Protein AF-A0A2G9XGT8-F1 (afdb_monomer)

Foldseek 3Di:
DDQDQDPADPDDAAEAEDPQAVVQCVVLVPDVVNVVCQVVPFDWDDPDVQKIKGWDDDPPDPAIKIWIWGDHHRYTYTPHIHGDDPVNVPDDDDD

Radius of gyration: 13.77 Å; Cα contacts (8 Å, |Δi|>4): 160; chains: 1; bounding box: 39×30×32 Å

Structure (mmCIF, N/CA/C/O backbone):
data_AF-A0A2G9XGT8-F1
#
_entry.id   AF-A0A2G9XGT8-F1
#
loop_
_atom_site.group_PDB
_atom_site.id
_atom_site.type_symbol
_atom_site.label_atom_id
_atom_site.label_alt_id
_atom_site.label_comp_id
_atom_site.label_asym_id
_atom_site.label_entity_id
_atom_site.label_seq_id
_atom_site.pdbx_PDB_ins_code
_atom_site.Cartn_x
_atom_site.Cartn_y
_atom_site.Cartn_z
_atom_site.occupancy
_atom_site.B_iso_or_equiv
_atom_site.auth_seq_id
_atom_site.auth_comp_id
_atom_site.auth_asym_id
_atom_site.auth_atom_id
_atom_site.pdbx_PDB_model_num
ATOM 1 N N . MET A 1 1 ? -8.704 19.164 17.911 1.00 39.75 1 MET A N 1
ATOM 2 C CA . MET A 1 1 ? -8.906 17.725 18.211 1.00 39.75 1 MET A CA 1
ATOM 3 C C . MET A 1 1 ? -7.603 16.968 17.993 1.00 39.75 1 MET A C 1
ATOM 5 O O . MET A 1 1 ? -7.138 16.903 16.863 1.00 39.75 1 MET A O 1
ATOM 9 N N . LYS A 1 2 ? -6.978 16.441 19.055 1.00 41.75 2 LYS A N 1
ATOM 10 C CA . LYS A 1 2 ? -5.795 15.571 18.938 1.00 41.75 2 LYS A CA 1
ATOM 11 C C . LYS A 1 2 ? -6.277 14.162 18.572 1.00 41.75 2 LYS A C 1
ATOM 13 O O . LYS A 1 2 ? -6.983 13.550 19.367 1.00 41.75 2 LYS A O 1
ATOM 18 N N . LYS A 1 3 ? -5.939 13.669 17.375 1.00 50.03 3 LYS A N 1
ATOM 19 C CA . LYS A 1 3 ? -6.187 12.269 16.996 1.00 50.03 3 LYS A CA 1
ATOM 20 C C . LYS A 1 3 ? -5.340 11.377 17.912 1.00 50.03 3 LYS A C 1
ATOM 22 O O . LYS A 1 3 ? -4.112 11.471 17.890 1.00 50.03 3 LYS A O 1
ATOM 27 N N . ARG A 1 4 ? -5.995 10.597 18.777 1.00 57.16 4 ARG A N 1
ATOM 28 C CA . ARG A 1 4 ? -5.339 9.607 19.641 1.00 57.16 4 ARG A CA 1
ATOM 29 C C . ARG A 1 4 ? -4.871 8.453 18.756 1.00 57.16 4 ARG A C 1
ATOM 31 O O . ARG A 1 4 ? -5.679 7.882 18.033 1.00 57.16 4 ARG A O 1
ATOM 38 N N . CYS A 1 5 ? -3.575 8.152 18.785 1.00 56.09 5 CYS A N 1
ATOM 39 C CA . CYS A 1 5 ? -3.056 6.918 18.206 1.00 56.09 5 CYS A CA 1
ATOM 40 C C . CYS A 1 5 ? -3.297 5.816 19.232 1.00 56.09 5 CYS A C 1
ATOM 42 O O . CYS A 1 5 ? -2.885 5.973 20.381 1.00 56.09 5 CYS A O 1
ATOM 44 N N . TRP A 1 6 ? -3.978 4.746 18.841 1.00 57.09 6 TRP A N 1
ATOM 45 C CA . TRP A 1 6 ? -4.290 3.652 19.752 1.00 57.09 6 TRP A CA 1
ATOM 46 C C . TRP A 1 6 ? -3.321 2.481 19.523 1.00 57.09 6 TRP A C 1
ATOM 48 O O . TRP A 1 6 ? -3.083 2.126 18.361 1.00 57.09 6 TRP A O 1
ATOM 58 N N . PRO A 1 7 ? -2.729 1.890 20.578 1.00 54.00 7 PRO A N 1
ATOM 59 C CA . PRO A 1 7 ? -2.071 0.593 20.457 1.00 54.00 7 PRO A CA 1
ATOM 60 C C . PRO A 1 7 ? -3.144 -0.427 20.065 1.00 54.00 7 PRO A C 1
ATOM 62 O O . PRO A 1 7 ? -4.116 -0.582 20.791 1.00 54.00 7 PRO A O 1
ATOM 65 N N . MET A 1 8 ? -3.026 -1.033 18.878 1.00 49.28 8 MET A N 1
ATOM 66 C CA . MET A 1 8 ? -4.104 -1.829 18.270 1.00 49.28 8 MET A CA 1
ATOM 67 C C . MET A 1 8 ? -4.725 -2.822 19.277 1.00 49.28 8 MET A C 1
ATOM 69 O O . MET A 1 8 ? -3.970 -3.592 19.872 1.00 49.28 8 MET A O 1
ATOM 73 N N . PRO A 1 9 ? -6.060 -2.817 19.472 1.00 50.94 9 PRO A N 1
ATOM 74 C CA . PRO A 1 9 ? -6.735 -3.846 20.250 1.00 50.94 9 PRO A CA 1
ATOM 75 C C . PRO A 1 9 ? -6.803 -5.149 19.434 1.00 50.94 9 PRO A C 1
ATOM 77 O O . PRO A 1 9 ? -6.517 -5.160 18.238 1.00 50.94 9 PRO A O 1
ATOM 80 N N . GLU A 1 10 ? -7.220 -6.245 20.069 1.00 51.75 10 GLU A N 1
ATOM 81 C CA . GLU A 1 10 ? -7.338 -7.606 19.501 1.00 51.75 10 GLU A CA 1
ATOM 82 C C . GLU A 1 10 ? -8.294 -7.731 18.286 1.00 51.75 10 GLU A C 1
ATOM 84 O O . GLU A 1 10 ? -8.440 -8.806 17.707 1.00 51.75 10 GLU A O 1
ATOM 89 N N . ILE A 1 11 ? -8.929 -6.634 17.860 1.00 54.31 11 ILE A N 1
ATOM 90 C CA . ILE A 1 11 ? -9.835 -6.567 16.711 1.00 54.31 11 ILE A CA 1
ATOM 91 C C . ILE A 1 11 ? -9.026 -6.225 15.455 1.00 54.31 11 ILE A C 1
ATOM 93 O O . ILE A 1 11 ? -8.330 -5.211 15.399 1.00 54.31 11 ILE A O 1
ATOM 97 N N . THR A 1 12 ? -9.143 -7.042 14.405 1.00 65.06 12 THR A N 1
ATOM 98 C CA . THR A 1 12 ? -8.519 -6.746 13.107 1.00 65.06 12 THR A CA 1
ATOM 99 C C . THR A 1 12 ? -9.117 -5.457 12.527 1.00 65.06 12 THR A C 1
ATOM 101 O O . THR A 1 12 ? -10.310 -5.449 12.204 1.00 65.06 12 THR A O 1
ATOM 104 N N . PRO A 1 13 ? -8.340 -4.370 12.360 1.00 75.94 13 PRO A N 1
ATOM 105 C CA . PRO A 1 13 ? -8.878 -3.100 11.896 1.00 75.94 13 PRO A CA 1
ATOM 106 C C . PRO A 1 13 ? -9.325 -3.218 10.442 1.00 75.94 13 PRO A C 1
ATOM 108 O O . PRO A 1 13 ? -8.701 -3.894 9.617 1.00 75.94 13 PRO A O 1
ATOM 111 N N . LYS A 1 14 ? -10.384 -2.492 10.091 1.00 90.50 14 LYS A N 1
ATOM 112 C CA . LYS A 1 14 ? -10.873 -2.416 8.717 1.00 90.50 14 LYS A CA 1
ATOM 113 C C . LYS A 1 14 ? -9.820 -1.750 7.828 1.00 90.50 14 LYS A C 1
ATOM 115 O O . LYS A 1 14 ? -9.480 -0.581 8.021 1.00 90.50 14 LYS A O 1
ATOM 120 N N . ILE A 1 15 ? -9.326 -2.474 6.825 1.00 94.00 15 ILE A N 1
ATOM 121 C CA . ILE A 1 15 ? -8.375 -1.927 5.849 1.00 94.00 15 ILE A CA 1
ATOM 122 C C . ILE A 1 15 ? -9.131 -1.079 4.822 1.00 94.00 15 ILE A C 1
ATOM 124 O O . ILE A 1 15 ? -10.088 -1.536 4.196 1.00 94.00 15 ILE A O 1
ATOM 128 N N . ILE A 1 16 ? -8.690 0.166 4.633 1.00 96.38 16 ILE A N 1
ATOM 129 C CA . ILE A 1 16 ? -9.276 1.113 3.678 1.00 96.38 16 ILE A CA 1
ATOM 130 C C . ILE A 1 16 ? -8.193 1.578 2.708 1.00 96.38 16 ILE A C 1
ATOM 132 O O . ILE A 1 16 ? -7.163 2.103 3.115 1.00 96.38 16 ILE A O 1
ATOM 136 N N . PHE A 1 17 ? -8.435 1.451 1.405 1.00 97.50 17 PHE A N 1
ATOM 137 C CA . PHE A 1 17 ? -7.505 1.933 0.383 1.00 97.50 17 PHE A CA 1
ATOM 138 C C . PHE A 1 17 ? -7.893 3.325 -0.101 1.00 97.50 17 PHE A C 1
ATOM 140 O O . PHE A 1 17 ? -8.952 3.502 -0.712 1.00 97.50 17 PHE A O 1
ATOM 147 N N . SER A 1 18 ? -7.008 4.304 0.102 1.00 97.69 18 SER A N 1
ATOM 148 C CA . SER A 1 18 ? -7.190 5.634 -0.477 1.00 97.69 18 SER A CA 1
ATOM 149 C C . SER A 1 18 ? -7.178 5.586 -2.013 1.00 97.69 18 SER A C 1
ATOM 151 O O . SER A 1 18 ? -6.628 4.670 -2.635 1.00 97.69 18 SER A O 1
ATOM 153 N N . ARG A 1 19 ? -7.722 6.626 -2.660 1.00 98.12 19 ARG A N 1
ATOM 154 C CA . ARG A 1 19 ? -7.648 6.780 -4.126 1.00 98.12 19 ARG A CA 1
ATOM 155 C C . ARG A 1 19 ? -6.203 6.734 -4.634 1.00 98.12 19 ARG A C 1
ATOM 157 O O . ARG A 1 19 ? -5.935 6.146 -5.681 1.00 98.12 19 ARG A O 1
ATOM 164 N N . HIS A 1 20 ? -5.276 7.351 -3.898 1.00 98.00 20 HIS A N 1
ATOM 165 C CA . HIS A 1 20 ? -3.866 7.375 -4.268 1.00 98.00 20 HIS A CA 1
ATOM 166 C C . HIS A 1 20 ? -3.247 5.974 -4.197 1.00 98.00 20 HIS A C 1
ATOM 168 O O . HIS A 1 20 ? -2.607 5.554 -5.163 1.00 98.00 20 HIS A O 1
ATOM 174 N N . ALA A 1 21 ? -3.508 5.232 -3.117 1.00 98.00 21 ALA A N 1
ATOM 175 C CA . ALA A 1 21 ? -3.074 3.846 -2.975 1.00 98.00 21 ALA A CA 1
ATOM 176 C C . ALA A 1 21 ? -3.600 2.973 -4.120 1.00 98.00 21 ALA A C 1
ATOM 178 O O . ALA A 1 21 ? -2.795 2.364 -4.817 1.00 98.00 21 ALA A O 1
ATOM 179 N N . ARG A 1 22 ? -4.909 3.009 -4.414 1.00 98.19 22 ARG A N 1
ATOM 180 C CA . ARG A 1 22 ? -5.509 2.241 -5.525 1.00 98.19 22 ARG A CA 1
ATOM 181 C C . ARG A 1 22 ? -4.833 2.523 -6.868 1.00 98.19 22 ARG A C 1
ATOM 183 O O . ARG A 1 22 ? -4.543 1.602 -7.628 1.00 98.19 22 ARG A O 1
ATOM 190 N N . ARG A 1 23 ? -4.537 3.795 -7.158 1.00 98.38 23 ARG A N 1
ATOM 191 C CA . ARG A 1 23 ? -3.846 4.183 -8.397 1.00 98.38 23 ARG A CA 1
ATOM 192 C C . ARG A 1 23 ? -2.428 3.613 -8.463 1.00 98.38 23 ARG A C 1
ATOM 194 O O . ARG A 1 23 ? -2.028 3.117 -9.511 1.00 98.38 23 ARG A O 1
ATOM 201 N N . ARG A 1 24 ? -1.667 3.691 -7.367 1.00 98.00 24 ARG A N 1
ATOM 202 C CA . ARG A 1 24 ? -0.294 3.164 -7.313 1.00 98.00 24 ARG A CA 1
ATOM 203 C C . ARG A 1 24 ? -0.282 1.638 -7.373 1.00 98.00 24 ARG A C 1
ATOM 205 O O . ARG A 1 24 ? 0.515 1.080 -8.116 1.00 98.00 24 ARG A O 1
ATOM 212 N N . MET A 1 25 ? -1.209 0.989 -6.674 1.00 97.69 25 MET A N 1
ATOM 213 C CA . MET A 1 25 ? -1.388 -0.458 -6.719 1.00 97.69 25 MET A CA 1
ATOM 214 C C . MET A 1 25 ? -1.642 -0.942 -8.143 1.00 97.69 25 MET A C 1
ATOM 216 O O . MET A 1 25 ? -0.940 -1.829 -8.612 1.00 97.69 25 MET A O 1
ATOM 220 N N . LYS A 1 26 ? -2.546 -0.283 -8.881 1.00 98.06 26 LYS A N 1
ATOM 221 C CA . LYS A 1 26 ? -2.770 -0.583 -10.302 1.00 98.06 26 LYS A CA 1
ATOM 222 C C . LYS A 1 26 ? -1.514 -0.362 -11.154 1.00 98.06 26 LYS A C 1
ATOM 224 O O . LYS A 1 26 ? -1.204 -1.197 -11.992 1.00 98.06 26 LYS A O 1
ATOM 229 N N . LEU A 1 27 ? -0.791 0.741 -10.938 1.00 97.50 27 LEU A N 1
ATOM 230 C CA . LEU A 1 27 ? 0.415 1.079 -11.706 1.00 97.50 27 LEU A CA 1
ATOM 231 C C . LEU A 1 27 ? 1.535 0.039 -11.549 1.00 97.50 27 LEU A C 1
ATOM 233 O O . LEU A 1 27 ? 2.203 -0.283 -12.525 1.00 97.50 27 LEU A O 1
ATOM 237 N N . TYR A 1 28 ? 1.747 -0.465 -10.333 1.00 96.44 28 TYR A N 1
ATOM 238 C CA . TYR A 1 28 ? 2.817 -1.425 -10.036 1.00 96.44 28 TYR A CA 1
ATOM 239 C C . TYR A 1 28 ? 2.332 -2.862 -9.897 1.00 96.44 28 TYR A C 1
ATOM 241 O O . TYR A 1 2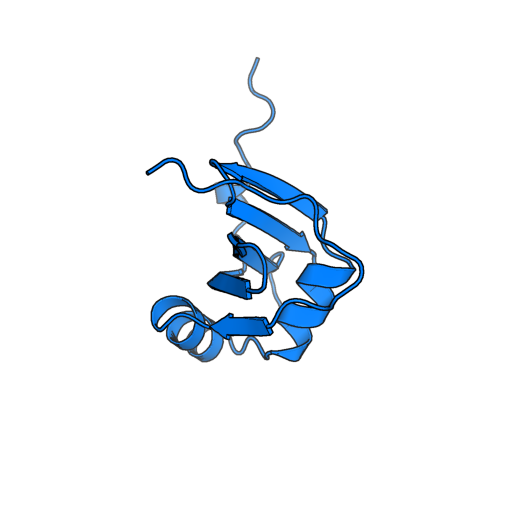8 ? 3.109 -3.700 -9.462 1.00 96.44 28 TYR A O 1
ATOM 249 N N . GLN A 1 29 ? 1.074 -3.148 -10.239 1.00 96.94 29 GLN A N 1
ATOM 250 C CA . GLN A 1 29 ? 0.491 -4.489 -10.126 1.00 96.94 29 GLN A CA 1
ATOM 251 C C . GLN A 1 29 ? 0.596 -5.057 -8.693 1.00 96.94 29 GLN A C 1
ATOM 253 O O . GLN A 1 29 ? 0.879 -6.229 -8.471 1.00 96.94 29 GLN A O 1
ATOM 258 N N . ILE A 1 30 ? 0.369 -4.201 -7.691 1.00 97.56 30 ILE A N 1
ATOM 259 C CA . ILE A 1 30 ? 0.346 -4.589 -6.277 1.00 97.56 30 ILE A CA 1
ATOM 260 C C . ILE A 1 30 ? -1.071 -5.061 -5.935 1.00 97.56 30 ILE A C 1
ATOM 262 O O . ILE A 1 30 ? -2.011 -4.265 -5.978 1.00 97.56 30 ILE A O 1
ATOM 266 N N . SER A 1 31 ? -1.225 -6.339 -5.588 1.00 97.00 31 SER A N 1
ATOM 267 C CA . SER A 1 31 ? -2.480 -6.907 -5.096 1.00 97.00 31 SER A CA 1
ATOM 268 C C . SER A 1 31 ? -2.744 -6.515 -3.638 1.00 97.00 31 SER A C 1
ATOM 270 O O . SER A 1 31 ? -1.844 -6.095 -2.910 1.00 97.00 31 SER A O 1
ATOM 272 N N . GLU A 1 32 ? -3.987 -6.671 -3.181 1.00 96.19 32 GLU A N 1
ATOM 273 C CA . GLU A 1 32 ? -4.308 -6.516 -1.756 1.00 96.19 32 GLU A CA 1
ATOM 274 C C . GLU A 1 32 ? -3.608 -7.568 -0.885 1.00 96.19 32 GLU A C 1
ATOM 276 O O . GLU A 1 32 ? -3.272 -7.281 0.260 1.00 96.19 32 GLU A O 1
ATOM 281 N N . GLU A 1 33 ? -3.341 -8.759 -1.426 1.00 95.56 33 GLU A N 1
ATOM 282 C CA . GLU A 1 33 ? -2.574 -9.808 -0.750 1.00 95.56 33 GLU A CA 1
ATOM 283 C C . GLU A 1 33 ? -1.152 -9.341 -0.431 1.00 95.56 33 GLU A C 1
ATOM 285 O O . GLU A 1 33 ? -0.736 -9.440 0.718 1.00 95.56 33 GLU A O 1
ATOM 290 N N . HIS A 1 34 ? -0.458 -8.700 -1.381 1.00 96.31 34 HIS A N 1
ATOM 291 C CA . HIS A 1 34 ? 0.857 -8.113 -1.108 1.00 96.31 34 HIS A CA 1
ATOM 292 C C . HIS A 1 34 ? 0.811 -7.100 0.041 1.00 96.31 34 HIS A C 1
ATOM 294 O O . HIS A 1 34 ? 1.738 -7.041 0.845 1.00 96.31 34 HIS A O 1
ATOM 300 N N . ILE A 1 35 ? -0.261 -6.304 0.132 1.00 96.19 35 ILE A N 1
ATOM 301 C CA . ILE A 1 35 ? -0.444 -5.344 1.226 1.00 96.19 35 ILE A CA 1
ATOM 302 C C . ILE A 1 35 ? -0.657 -6.081 2.549 1.00 96.19 35 ILE A C 1
ATOM 304 O O . ILE A 1 35 ? -0.030 -5.716 3.536 1.00 96.19 35 ILE A O 1
ATOM 308 N N . LYS A 1 36 ? -1.493 -7.125 2.580 1.00 94.50 36 LYS A N 1
ATOM 309 C CA . LYS A 1 36 ? -1.715 -7.938 3.786 1.00 94.50 36 LYS A CA 1
ATOM 310 C C . LYS A 1 36 ? -0.414 -8.583 4.267 1.00 94.50 36 LYS A C 1
ATOM 312 O O . LYS A 1 36 ? -0.044 -8.374 5.416 1.00 94.50 36 LYS A O 1
ATOM 317 N N . THR A 1 37 ? 0.322 -9.256 3.381 1.00 94.38 37 THR A N 1
ATOM 318 C CA . THR A 1 37 ? 1.636 -9.840 3.694 1.00 94.38 37 THR A CA 1
ATOM 319 C C . THR A 1 37 ? 2.598 -8.785 4.231 1.00 94.38 37 THR A C 1
ATOM 321 O O . THR A 1 37 ? 3.273 -9.010 5.228 1.00 94.38 37 THR A O 1
ATOM 324 N N . LEU A 1 38 ? 2.642 -7.604 3.611 1.00 94.62 38 LEU A N 1
ATOM 325 C CA . LEU A 1 38 ? 3.510 -6.515 4.049 1.00 94.62 38 LEU A CA 1
ATOM 326 C C . LEU A 1 38 ? 3.121 -5.957 5.430 1.00 94.62 38 LEU A C 1
ATOM 328 O O . LEU A 1 38 ? 4.003 -5.584 6.194 1.00 94.62 38 LEU A O 1
ATOM 332 N N . LEU A 1 39 ? 1.830 -5.901 5.767 1.00 93.00 39 LEU A N 1
ATOM 333 C CA . LEU A 1 39 ? 1.367 -5.449 7.085 1.00 93.00 39 LEU A CA 1
ATOM 334 C C . LEU A 1 39 ? 1.612 -6.479 8.196 1.00 93.00 39 LEU A C 1
ATOM 336 O O . LEU A 1 39 ? 1.769 -6.080 9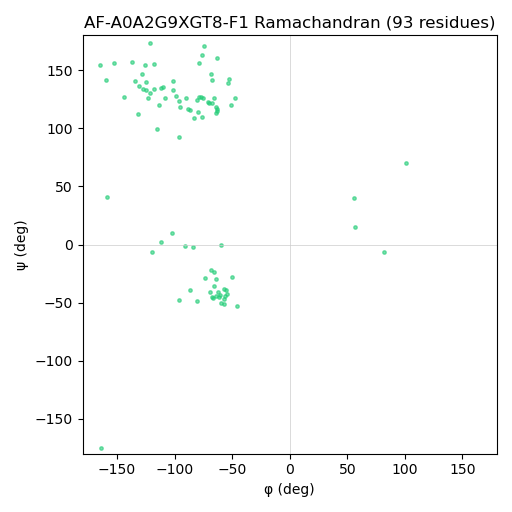.348 1.00 93.00 39 LEU A O 1
ATOM 340 N N . THR A 1 40 ? 1.631 -7.771 7.861 1.00 92.50 40 THR A N 1
ATOM 341 C CA . THR A 1 40 ? 1.857 -8.867 8.817 1.00 92.50 40 THR A CA 1
ATOM 342 C C . THR A 1 40 ? 3.341 -9.173 9.015 1.00 92.50 40 THR A C 1
ATOM 344 O O . THR A 1 40 ? 3.769 -9.438 10.132 1.00 92.50 40 THR A O 1
ATOM 347 N N . GLU A 1 41 ? 4.129 -9.135 7.941 1.00 93.75 41 GLU A N 1
ATOM 348 C CA . GLU A 1 41 ? 5.505 -9.651 7.919 1.00 93.75 41 GLU A CA 1
ATOM 349 C C . GLU A 1 41 ? 6.548 -8.578 7.578 1.00 93.75 41 GLU A C 1
ATOM 351 O O . GLU A 1 41 ? 7.746 -8.859 7.561 1.00 93.75 41 GLU A O 1
ATOM 356 N N . GLY A 1 42 ? 6.114 -7.369 7.219 1.00 93.00 42 GLY A N 1
ATOM 357 C CA . GLY A 1 42 ? 7.011 -6.276 6.866 1.00 93.00 42 GLY A CA 1
ATOM 358 C C . GLY A 1 42 ? 7.626 -5.596 8.081 1.00 93.00 42 GLY A C 1
ATOM 359 O O . GLY A 1 42 ? 7.061 -5.583 9.175 1.00 93.00 42 GLY A O 1
ATOM 360 N N . HIS A 1 43 ? 8.778 -4.967 7.862 1.00 93.81 43 HIS A N 1
ATOM 361 C CA . HIS A 1 43 ? 9.412 -4.126 8.864 1.00 93.81 43 HIS A CA 1
ATOM 362 C C . HIS A 1 43 ? 8.597 -2.842 9.052 1.00 93.81 43 HIS A C 1
ATOM 364 O O . HIS A 1 43 ? 8.362 -2.117 8.082 1.00 93.81 43 HIS A O 1
ATOM 370 N N . GLN A 1 44 ? 8.134 -2.587 10.279 1.00 93.88 44 GLN A N 1
ATOM 371 C CA . GLN A 1 44 ? 7.319 -1.423 10.620 1.00 93.88 44 GLN A CA 1
ATOM 372 C C . GLN A 1 44 ? 8.180 -0.317 11.241 1.00 93.88 44 GLN A C 1
ATOM 374 O O . GLN A 1 44 ? 8.818 -0.532 12.267 1.00 93.88 44 GLN A O 1
ATOM 379 N N . GLU A 1 45 ? 8.078 0.896 10.708 1.00 92.25 45 GLU A N 1
ATOM 380 C CA . GLU A 1 45 ? 8.729 2.098 11.240 1.00 92.25 45 GLU A CA 1
ATOM 381 C C . GLU A 1 45 ? 7.699 3.213 11.475 1.00 92.25 45 GLU A C 1
ATOM 383 O O . GLU A 1 45 ? 6.648 3.285 10.823 1.00 92.25 45 GLU A O 1
ATOM 388 N N . ASN A 1 46 ? 7.999 4.120 12.406 1.00 91.75 46 ASN A N 1
ATOM 389 C CA . ASN A 1 46 ? 7.200 5.327 12.602 1.00 91.75 46 ASN A CA 1
ATOM 390 C C . ASN A 1 46 ? 7.488 6.333 11.481 1.00 91.75 46 ASN A C 1
ATOM 392 O O . ASN A 1 46 ? 8.628 6.736 11.287 1.00 91.75 46 ASN A O 1
ATOM 396 N N . TYR A 1 47 ? 6.443 6.794 10.791 1.00 84.06 47 TYR A N 1
ATOM 397 C CA . TYR A 1 47 ? 6.563 7.856 9.787 1.00 84.06 47 TYR A CA 1
ATOM 398 C C . TYR A 1 47 ? 6.226 9.229 10.378 1.00 84.06 47 TYR A C 1
ATOM 400 O O . TYR A 1 47 ? 6.937 10.209 10.184 1.00 84.06 47 TYR A O 1
ATOM 408 N N . SER A 1 48 ? 5.103 9.308 11.092 1.00 88.81 48 SER A N 1
ATOM 409 C CA . SER A 1 48 ? 4.653 10.491 11.830 1.00 88.81 48 SER A CA 1
ATOM 410 C C . SER A 1 48 ? 3.570 10.074 12.829 1.00 88.81 48 SER A C 1
ATOM 412 O O . SER A 1 48 ? 3.223 8.899 12.913 1.00 88.81 48 SER A O 1
ATOM 414 N N . GLN A 1 49 ? 2.956 11.022 13.544 1.00 87.12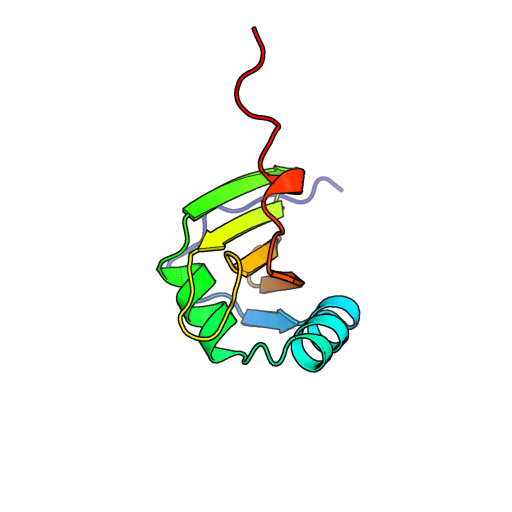 49 GLN A N 1
ATOM 415 C CA . GLN A 1 49 ? 1.853 10.711 14.459 1.00 87.12 49 GLN A CA 1
ATOM 416 C C . GLN A 1 49 ? 0.755 9.870 13.773 1.00 87.12 49 GLN A C 1
ATOM 418 O O . GLN A 1 49 ? 0.165 10.288 12.774 1.00 87.12 49 GLN A O 1
ATOM 423 N N . CYS A 1 50 ? 0.520 8.672 14.316 1.00 87.56 50 CYS A N 1
ATOM 424 C CA . CYS A 1 50 ? -0.411 7.643 13.838 1.00 87.56 50 CYS A CA 1
ATOM 425 C C . CYS A 1 50 ? -0.189 7.175 12.386 1.00 87.56 50 CYS A C 1
ATOM 427 O O . CYS A 1 50 ? -1.075 6.543 11.802 1.00 87.56 50 CYS A O 1
ATOM 429 N N . ARG A 1 51 ? 0.967 7.481 11.785 1.00 93.31 51 ARG A N 1
ATOM 430 C CA . ARG A 1 51 ? 1.346 7.007 10.455 1.00 93.31 51 ARG A CA 1
ATOM 431 C C . ARG A 1 51 ? 2.588 6.150 10.536 1.00 93.31 51 ARG A C 1
ATOM 433 O O . ARG A 1 51 ? 3.584 6.538 11.140 1.00 93.31 51 ARG A O 1
ATOM 440 N N . PHE A 1 52 ? 2.528 5.022 9.854 1.00 94.31 52 PHE A N 1
ATOM 441 C CA . PHE A 1 52 ? 3.565 4.008 9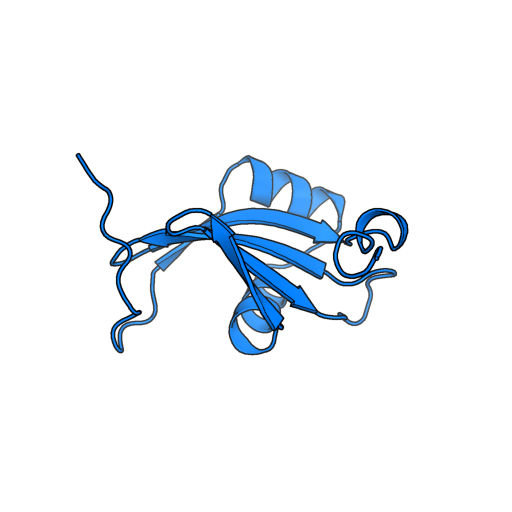.891 1.00 94.31 52 PHE A CA 1
ATOM 442 C C . PHE A 1 52 ? 3.966 3.644 8.475 1.00 94.31 52 PHE A C 1
ATOM 444 O O . PHE A 1 52 ? 3.136 3.653 7.558 1.00 94.31 52 PHE A O 1
ATOM 451 N N . THR A 1 53 ? 5.237 3.322 8.309 1.00 95.12 53 THR A N 1
ATOM 452 C CA . THR A 1 53 ? 5.765 2.719 7.096 1.00 95.12 53 THR A CA 1
ATOM 453 C C . THR A 1 53 ? 5.961 1.235 7.305 1.00 95.12 53 THR A C 1
ATOM 455 O O . THR A 1 53 ? 6.388 0.812 8.370 1.00 95.12 53 THR A O 1
ATOM 458 N N . TYR A 1 54 ? 5.645 0.464 6.272 1.00 95.94 54 TYR A N 1
ATOM 459 C CA . TYR A 1 54 ? 5.954 -0.955 6.194 1.00 95.94 54 TYR A CA 1
ATOM 460 C C . TYR A 1 54 ? 6.811 -1.203 4.966 1.00 95.94 54 TYR A C 1
ATOM 462 O O . TYR A 1 54 ? 6.452 -0.741 3.877 1.00 95.94 54 TYR A O 1
ATOM 470 N N . THR A 1 55 ? 7.920 -1.915 5.130 1.00 95.81 55 THR A N 1
ATOM 471 C CA . THR A 1 55 ? 8.848 -2.257 4.047 1.00 95.81 55 THR A CA 1
ATOM 472 C C . THR A 1 55 ? 9.1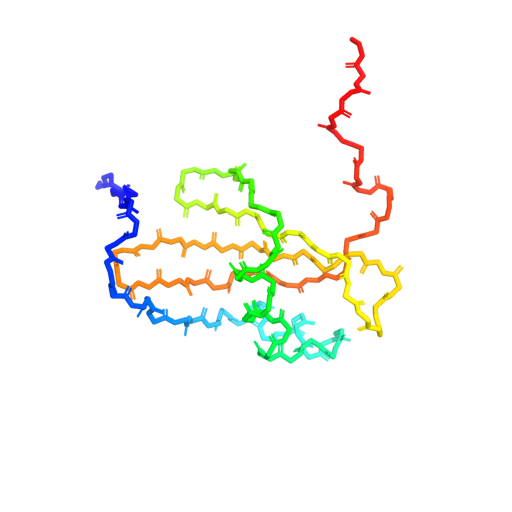86 -3.745 4.068 1.00 95.81 55 THR A C 1
ATOM 474 O O . THR A 1 55 ? 9.396 -4.338 5.125 1.00 95.81 55 THR A O 1
ATOM 477 N N . LYS A 1 56 ? 9.200 -4.380 2.891 1.00 94.50 56 LYS A N 1
ATOM 478 C CA . LYS A 1 56 ? 9.611 -5.784 2.739 1.00 94.50 56 LYS A CA 1
ATOM 479 C C . LYS A 1 56 ? 10.013 -6.086 1.301 1.00 94.50 56 LYS A C 1
ATOM 481 O O . LYS A 1 56 ? 9.359 -5.618 0.367 1.00 94.50 56 LYS A O 1
ATOM 486 N N . ASP A 1 57 ? 11.048 -6.898 1.120 1.00 95.00 57 ASP A N 1
ATOM 487 C CA . ASP A 1 57 ? 11.320 -7.537 -0.167 1.00 95.00 57 ASP A CA 1
ATOM 488 C C . ASP A 1 57 ? 10.207 -8.534 -0.506 1.00 95.00 57 ASP A C 1
ATOM 490 O O . ASP A 1 57 ? 9.868 -9.410 0.288 1.00 95.00 57 ASP A O 1
ATOM 494 N N . MET A 1 58 ? 9.615 -8.378 -1.690 1.00 93.12 58 MET A N 1
ATOM 495 C CA . MET A 1 58 ? 8.487 -9.187 -2.147 1.00 93.12 58 MET A CA 1
ATOM 496 C C . MET A 1 58 ? 8.828 -9.835 -3.494 1.00 93.12 58 MET A C 1
ATOM 498 O O . MET A 1 58 ? 9.289 -9.128 -4.400 1.00 93.12 58 MET A O 1
ATOM 502 N N . PRO A 1 59 ? 8.581 -11.147 -3.669 1.00 92.31 59 PRO A N 1
ATOM 503 C CA . PRO A 1 59 ? 8.740 -11.809 -4.960 1.00 92.31 59 PRO A CA 1
ATOM 504 C C . PRO A 1 59 ? 7.973 -11.083 -6.072 1.00 92.31 59 PRO A C 1
ATOM 506 O O . PRO A 1 59 ? 6.882 -10.562 -5.853 1.00 92.31 59 PRO A O 1
ATOM 509 N N . GLY A 1 60 ? 8.556 -11.025 -7.270 1.00 91.94 60 GLY A N 1
ATOM 510 C CA . GLY A 1 60 ? 7.960 -10.329 -8.419 1.00 91.94 60 GLY A CA 1
ATOM 511 C C . GLY A 1 60 ? 8.193 -8.813 -8.453 1.00 91.94 60 GLY A C 1
ATOM 512 O O . GLY A 1 60 ? 7.905 -8.180 -9.468 1.00 91.94 60 GLY A O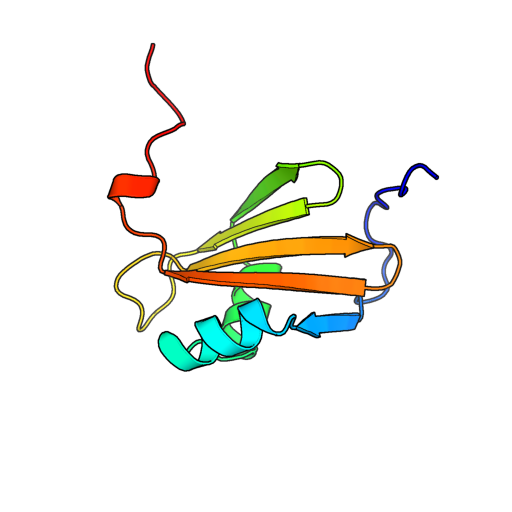 1
ATOM 513 N N . PHE A 1 61 ? 8.785 -8.221 -7.409 1.00 93.44 61 PHE A N 1
ATOM 514 C CA . PHE A 1 61 ? 9.171 -6.810 -7.396 1.00 93.44 61 PHE A CA 1
ATOM 515 C C . PHE A 1 61 ? 10.690 -6.646 -7.442 1.00 93.44 61 PHE A C 1
ATOM 517 O O . PHE A 1 61 ? 11.437 -7.292 -6.717 1.00 93.44 61 PHE A O 1
ATOM 524 N N . LYS A 1 62 ? 11.165 -5.716 -8.280 1.00 92.50 62 LYS A N 1
ATOM 525 C CA . LYS A 1 62 ? 12.599 -5.385 -8.393 1.00 92.50 62 LYS A CA 1
ATOM 526 C C . LYS A 1 62 ? 13.170 -4.699 -7.139 1.00 92.50 62 LYS A C 1
ATOM 528 O O . LYS A 1 62 ? 14.384 -4.654 -6.958 1.00 92.50 62 LYS A O 1
ATOM 533 N N . TYR A 1 63 ? 12.310 -4.096 -6.329 1.00 94.19 63 TYR A N 1
ATOM 534 C CA . TYR A 1 63 ? 12.670 -3.318 -5.147 1.00 94.19 63 TYR A CA 1
ATOM 535 C C . TYR A 1 63 ? 11.718 -3.663 -3.997 1.00 94.19 63 TYR A C 1
ATOM 537 O O . TYR A 1 63 ? 10.585 -4.055 -4.300 1.00 94.19 63 TYR A O 1
ATOM 545 N N . PRO A 1 64 ? 12.108 -3.441 -2.723 1.00 95.25 64 PRO A N 1
ATOM 546 C CA . PRO A 1 64 ? 11.207 -3.653 -1.600 1.00 95.25 64 PRO A CA 1
ATOM 547 C C . PRO A 1 64 ? 9.908 -2.889 -1.783 1.00 95.25 64 PRO A C 1
ATOM 549 O O . PRO A 1 64 ? 9.900 -1.728 -2.203 1.00 95.25 64 PRO A O 1
ATOM 552 N N . LEU A 1 65 ? 8.800 -3.527 -1.440 1.00 96.25 65 LEU A N 1
ATOM 553 C CA . LEU A 1 65 ? 7.513 -2.869 -1.414 1.00 96.25 65 LEU A CA 1
ATOM 554 C C . LEU A 1 65 ? 7.434 -2.004 -0.155 1.00 96.25 65 LEU A C 1
ATOM 556 O O . LEU A 1 65 ? 7.665 -2.495 0.947 1.00 96.25 65 LEU A O 1
ATOM 560 N N . LYS A 1 66 ? 7.105 -0.720 -0.322 1.00 96.19 66 LYS A N 1
ATOM 561 C CA . LYS A 1 66 ? 6.831 0.220 0.766 1.00 96.19 66 LYS A CA 1
ATOM 562 C C . LYS A 1 66 ? 5.361 0.602 0.775 1.00 96.19 66 LYS A C 1
ATOM 564 O O . LYS A 1 66 ? 4.797 0.972 -0.258 1.00 96.19 66 LYS A O 1
ATOM 569 N N . VAL A 1 67 ? 4.764 0.587 1.958 1.00 96.81 67 VAL A N 1
ATOM 570 C CA . VAL A 1 67 ? 3.417 1.097 2.211 1.00 96.81 67 VAL A CA 1
ATOM 571 C C . VAL A 1 67 ? 3.464 2.127 3.325 1.00 96.81 67 VAL A C 1
ATOM 573 O O . VAL A 1 67 ? 4.174 1.949 4.308 1.00 96.81 67 VAL A O 1
ATOM 576 N N . ILE A 1 68 ? 2.695 3.204 3.168 1.00 96.69 68 ILE A N 1
ATOM 577 C CA . ILE A 1 68 ? 2.419 4.154 4.249 1.00 96.69 68 ILE A CA 1
ATOM 578 C C . ILE A 1 68 ? 0.969 3.967 4.665 1.00 96.69 68 ILE A C 1
ATOM 580 O O . ILE A 1 68 ? 0.066 4.060 3.824 1.00 96.69 68 ILE A O 1
ATOM 584 N N . VAL A 1 69 ? 0.747 3.743 5.955 1.00 96.19 69 VAL A N 1
ATOM 585 C CA . VAL A 1 69 ? -0.589 3.622 6.536 1.00 96.19 69 VAL A CA 1
ATOM 586 C C . VAL A 1 69 ? -0.847 4.710 7.559 1.00 96.19 69 VAL A C 1
ATOM 588 O O . VAL A 1 69 ? 0.079 5.224 8.180 1.00 96.19 69 VAL A O 1
ATOM 591 N N . GLN A 1 70 ? -2.120 5.022 7.763 1.00 94.56 70 GLN A N 1
ATOM 592 C CA . GLN A 1 70 ? -2.609 5.743 8.927 1.00 94.56 70 GLN A CA 1
ATOM 593 C C . GLN A 1 70 ? -3.483 4.798 9.743 1.00 94.56 70 GLN A C 1
ATOM 595 O O . GLN A 1 70 ? -4.471 4.279 9.222 1.00 94.56 70 GLN A O 1
ATOM 600 N N . LYS A 1 71 ? -3.094 4.566 10.997 1.00 91.31 71 LYS A N 1
ATOM 601 C CA . LYS A 1 71 ? -3.857 3.746 11.938 1.00 91.31 71 LYS A CA 1
ATOM 602 C C . LYS A 1 71 ? -4.728 4.656 12.796 1.00 91.31 71 LYS A C 1
ATOM 604 O O . LYS A 1 71 ? -4.226 5.579 13.435 1.00 91.31 71 LYS A O 1
ATOM 609 N N . GLU A 1 72 ? -6.022 4.395 12.782 1.00 88.88 72 GLU A N 1
ATOM 610 C CA . GLU A 1 72 ? -7.021 4.961 13.687 1.00 88.88 72 GLU A CA 1
ATOM 611 C C . GLU A 1 72 ? -7.697 3.789 14.423 1.00 88.88 72 GLU A C 1
ATOM 613 O O . GLU A 1 72 ? -7.400 2.637 14.117 1.00 88.88 72 GLU A O 1
ATOM 618 N N . GLU A 1 73 ? -8.561 4.071 15.399 1.00 82.19 73 GLU A N 1
ATOM 619 C CA . GLU A 1 73 ? -9.109 3.083 16.351 1.00 82.19 73 GLU A CA 1
ATOM 620 C C . GLU A 1 73 ? -9.590 1.782 15.681 1.00 82.19 73 GLU A C 1
ATOM 622 O O . GLU A 1 73 ? -9.059 0.715 15.979 1.00 82.19 73 GLU A O 1
ATOM 627 N N . ASP A 1 74 ? -10.456 1.893 14.669 1.00 87.25 74 ASP A N 1
ATOM 628 C CA . ASP A 1 74 ? -11.026 0.731 13.967 1.00 87.25 74 ASP A CA 1
ATOM 629 C C . ASP A 1 74 ? -10.547 0.583 12.518 1.00 87.25 74 ASP A C 1
ATOM 631 O O . ASP A 1 74 ? -11.023 -0.282 11.774 1.00 87.25 74 ASP A O 1
ATOM 635 N N . THR A 1 75 ? -9.649 1.461 12.055 1.00 91.25 75 THR A N 1
ATOM 636 C CA . THR A 1 75 ? -9.297 1.528 10.632 1.00 91.25 75 THR A CA 1
ATOM 637 C C . THR A 1 75 ? -7.801 1.625 10.381 1.00 91.25 75 THR A C 1
ATOM 639 O O . THR A 1 75 ? -7.058 2.348 11.041 1.00 91.25 75 THR A O 1
ATOM 642 N N . CYS A 1 76 ? -7.360 0.914 9.346 1.00 93.12 76 CYS A N 1
ATOM 643 C CA . CYS A 1 76 ? -6.020 1.021 8.793 1.00 93.12 76 CYS A CA 1
ATOM 644 C C . CYS A 1 76 ? -6.138 1.561 7.368 1.00 93.12 76 CYS A C 1
ATOM 646 O O . CYS A 1 76 ? -6.478 0.839 6.427 1.00 93.12 76 CYS A O 1
ATOM 648 N N . THR A 1 77 ? -5.902 2.861 7.202 1.00 96.25 77 THR A N 1
ATOM 649 C CA . THR A 1 77 ? -5.993 3.506 5.892 1.00 96.25 77 THR A CA 1
ATOM 650 C C . THR A 1 77 ? -4.658 3.417 5.166 1.00 96.25 77 THR A C 1
ATOM 652 O O . THR A 1 77 ? -3.673 4.022 5.582 1.00 96.25 77 THR A O 1
ATOM 655 N N . ILE A 1 78 ? -4.635 2.724 4.030 1.00 97.62 78 ILE A N 1
ATOM 656 C CA . ILE A 1 78 ? -3.495 2.669 3.116 1.00 97.62 78 ILE A CA 1
ATOM 657 C C . ILE A 1 78 ? -3.434 3.983 2.330 1.00 97.62 78 ILE A C 1
ATOM 659 O O . ILE A 1 78 ? -4.276 4.270 1.468 1.00 97.62 78 ILE A O 1
ATOM 663 N N . ILE A 1 79 ? -2.425 4.802 2.625 1.00 97.69 79 ILE A N 1
ATOM 664 C CA . ILE A 1 79 ? -2.219 6.107 1.987 1.00 97.69 79 ILE A CA 1
ATOM 665 C C . ILE A 1 79 ? -1.538 5.922 0.627 1.00 97.69 79 ILE A C 1
ATOM 667 O O . ILE A 1 79 ? -1.991 6.469 -0.378 1.00 97.69 79 ILE A O 1
ATOM 671 N N . THR A 1 80 ? -0.466 5.134 0.571 1.00 97.69 80 THR A N 1
ATOM 672 C CA . THR A 1 80 ? 0.262 4.837 -0.669 1.00 97.69 80 THR A CA 1
ATOM 673 C C . THR A 1 80 ? 0.961 3.484 -0.584 1.00 97.69 80 THR A C 1
ATOM 675 O O . THR A 1 80 ? 1.245 3.008 0.513 1.00 97.69 80 THR A O 1
ATOM 678 N N . ALA A 1 81 ? 1.230 2.882 -1.740 1.00 97.19 81 ALA A N 1
ATOM 679 C CA . ALA A 1 81 ? 1.920 1.604 -1.887 1.00 97.19 81 ALA A CA 1
ATOM 680 C C . ALA A 1 81 ? 2.804 1.654 -3.136 1.00 97.19 81 ALA A C 1
ATOM 682 O O . ALA A 1 81 ? 2.313 2.029 -4.202 1.00 97.19 81 ALA A O 1
ATOM 683 N N . TYR A 1 82 ? 4.094 1.336 -3.032 1.00 96.44 82 TYR A N 1
ATOM 684 C CA . TYR A 1 82 ? 5.001 1.367 -4.180 1.00 96.44 82 TYR A CA 1
ATOM 685 C C . TYR A 1 82 ? 6.328 0.636 -3.938 1.00 96.44 82 TYR A C 1
ATOM 687 O O . TYR A 1 82 ? 6.781 0.574 -2.799 1.00 96.44 82 TYR A O 1
ATOM 695 N N . PRO A 1 83 ? 7.001 0.146 -4.994 1.00 95.06 83 PRO A N 1
ATOM 696 C CA . PRO A 1 83 ? 8.374 -0.342 -4.884 1.00 95.06 83 PRO A CA 1
ATOM 697 C C . PRO A 1 83 ? 9.342 0.816 -4.585 1.00 95.06 83 PRO A C 1
ATOM 699 O O . PRO A 1 83 ? 9.422 1.772 -5.363 1.00 95.06 83 PRO A O 1
ATOM 702 N N . LEU A 1 84 ? 10.072 0.743 -3.472 1.00 91.38 84 LEU A N 1
ATOM 703 C CA . LEU A 1 84 ? 11.004 1.765 -2.986 1.00 91.38 84 LEU A CA 1
ATOM 704 C C . LEU A 1 84 ? 12.371 1.622 -3.666 1.00 91.38 84 LEU A C 1
ATOM 706 O O . LEU A 1 84 ? 13.126 0.695 -3.375 1.00 91.38 84 LEU A O 1
ATOM 710 N N . LYS A 1 85 ? 12.739 2.544 -4.561 1.00 83.44 85 LYS A N 1
ATOM 711 C CA . LYS A 1 85 ? 14.031 2.452 -5.263 1.00 83.44 85 LYS A CA 1
ATOM 712 C C . LYS A 1 85 ? 15.193 2.667 -4.288 1.00 83.44 85 LYS A C 1
ATOM 714 O O . LYS A 1 85 ? 15.162 3.576 -3.470 1.00 83.44 85 LYS A O 1
ATOM 719 N N . ARG A 1 86 ? 16.288 1.912 -4.460 1.00 64.62 86 ARG A N 1
ATOM 720 C CA . ARG A 1 86 ? 17.496 1.960 -3.600 1.00 64.62 86 ARG A CA 1
ATOM 721 C C . ARG A 1 86 ? 18.083 3.362 -3.344 1.00 64.62 86 ARG A C 1
ATOM 723 O O . ARG A 1 86 ? 18.676 3.572 -2.295 1.00 64.62 86 ARG A O 1
ATOM 730 N N . ARG A 1 87 ? 17.922 4.337 -4.253 1.00 60.84 87 ARG A N 1
ATOM 731 C CA . ARG A 1 87 ? 18.398 5.723 -4.031 1.00 60.84 87 ARG A CA 1
ATOM 732 C C . ARG A 1 87 ? 17.643 6.434 -2.894 1.00 60.84 87 ARG A C 1
ATOM 734 O O . ARG A 1 87 ? 18.192 7.345 -2.292 1.00 60.84 87 ARG A O 1
ATOM 741 N N . GLU A 1 88 ? 16.424 5.996 -2.589 1.00 57.00 88 GLU A N 1
ATOM 742 C CA . GLU A 1 88 ? 15.562 6.541 -1.532 1.00 57.00 88 GLU A CA 1
ATOM 743 C C . GLU A 1 88 ? 15.758 5.833 -0.177 1.00 57.00 88 GLU A C 1
ATOM 745 O O . GLU A 1 88 ? 15.128 6.219 0.800 1.00 57.00 88 GLU A O 1
ATOM 750 N N . MET A 1 89 ? 16.628 4.814 -0.099 1.00 55.44 89 MET A N 1
ATOM 751 C CA . MET A 1 89 ? 16.950 4.090 1.145 1.00 55.44 89 MET A CA 1
ATOM 752 C C . MET A 1 89 ? 18.028 4.773 1.997 1.00 55.44 89 MET A C 1
ATOM 754 O O . MET A 1 89 ? 18.369 4.275 3.062 1.00 55.44 89 MET A O 1
ATOM 758 N N . LYS A 1 90 ? 18.597 5.896 1.542 1.00 47.97 90 LYS A N 1
ATOM 759 C CA . LYS A 1 90 ? 19.587 6.651 2.316 1.00 47.97 90 LYS A CA 1
ATOM 760 C C . LYS A 1 90 ? 18.918 7.803 3.063 1.00 47.97 90 LYS A C 1
ATOM 762 O O . LYS A 1 90 ? 18.780 8.883 2.499 1.00 47.97 90 LYS A O 1
ATOM 767 N N . HIS A 1 91 ? 18.516 7.544 4.306 1.00 47.47 91 HIS A N 1
ATOM 768 C CA . HIS A 1 91 ? 18.506 8.514 5.413 1.00 47.47 91 HIS A CA 1
ATOM 769 C C . HIS A 1 91 ? 18.501 7.798 6.777 1.00 47.47 91 HIS A C 1
AT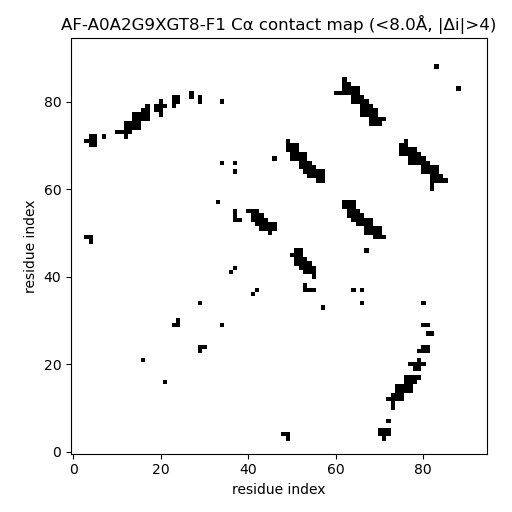OM 771 O O . HIS A 1 91 ? 17.840 8.222 7.712 1.00 47.47 91 HIS A O 1
ATOM 777 N N . GLU A 1 92 ? 19.285 6.730 6.904 1.00 46.06 92 GLU A N 1
ATOM 778 C CA . GLU A 1 92 ? 19.821 6.297 8.195 1.00 46.06 92 GLU A CA 1
ATOM 779 C C . GLU A 1 92 ? 21.320 6.060 7.982 1.00 46.06 92 GLU A C 1
ATOM 781 O O . GLU A 1 92 ? 21.714 5.206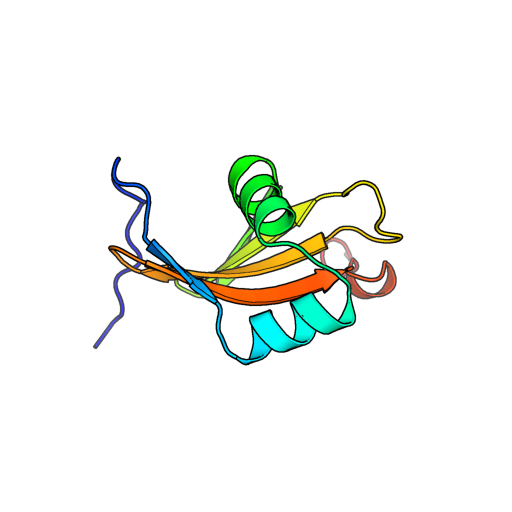 7.189 1.00 46.06 92 GLU A O 1
ATOM 786 N N . GLY A 1 93 ? 22.156 6.903 8.596 1.00 48.84 93 GLY A N 1
ATOM 787 C CA . GLY A 1 93 ? 23.616 6.774 8.568 1.00 48.84 93 GLY A CA 1
ATOM 788 C C . GLY A 1 93 ? 24.358 7.695 7.592 1.00 48.84 93 GLY A C 1
ATOM 789 O O . GLY A 1 93 ? 24.963 7.227 6.628 1.00 48.84 93 GLY A O 1
ATOM 790 N N . VAL A 1 94 ? 24.386 8.999 7.880 1.00 40.22 94 VAL A N 1
ATOM 791 C CA . VAL A 1 94 ? 25.582 9.828 7.652 1.00 40.22 94 VAL A CA 1
ATOM 792 C C . VAL A 1 94 ? 25.874 10.542 8.972 1.00 40.22 94 VAL A C 1
ATOM 794 O O . VAL A 1 94 ? 24.946 10.992 9.639 1.00 40.22 94 VAL A O 1
ATOM 797 N N . ILE A 1 95 ? 27.156 10.493 9.322 1.00 39.50 95 ILE A N 1
ATOM 798 C CA . ILE A 1 95 ? 27.846 10.889 10.556 1.00 39.50 95 ILE A CA 1
ATOM 799 C C . ILE A 1 95 ? 27.490 12.315 10.983 1.00 39.50 95 ILE A C 1
ATOM 801 O O . ILE A 1 95 ? 27.425 13.181 10.081 1.00 39.50 95 ILE A O 1
#

Secondary structure (DSSP, 8-state):
---PPPPPPSS-PEEEE-HHHHHHHHHHT--HHHHHHHHHHSEEEEEETTEEEEEE--TT-SS-EEEEEEEETTEEEEEEEEE--GGGG--S---

Mean predicted aligned error: 7.66 Å

pLDDT: mean 84.17, std 18.58, range [39.5, 98.38]

Sequence (95 aa):
MKKRCWPMPEITPKIIFSRHARRRMKLYQISEEHIKTLLTEGHQENYSQCRFTYTKDMPGFKYPLKV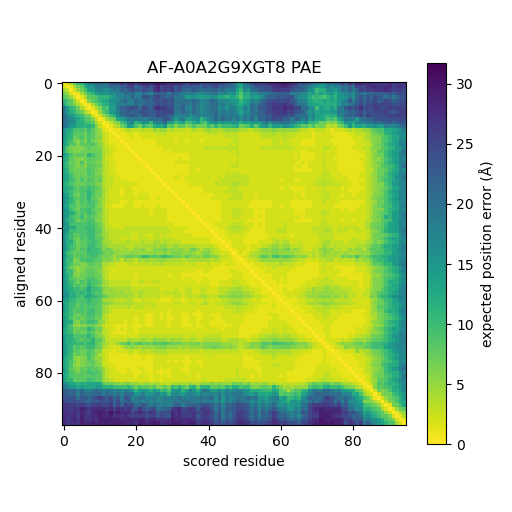IVQKEEDTCTIITAYPLKRREMKHEGVI

Solvent-accessible surface area (backbone atoms only — not comparable to full-atom values): 5639 Å² total; per-residue (Å²): 134,84,84,71,62,59,82,81,64,99,63,85,51,49,76,40,75,35,74,60,15,52,53,35,19,64,74,70,72,52,53,72,63,58,51,51,51,34,74,76,73,26,54,76,45,85,70,51,94,46,24,36,32,28,39,35,83,43,92,98,49,100,34,33,38,33,34,37,34,38,48,46,86,62,32,36,34,33,52,38,41,47,66,48,55,75,85,75,67,73,86,76,89,80,134

Nearest PDB structures (foldseek):
  2ya3-assembly1_A  TM=4.780E-01  e=4.994E-01  Rattus norvegicus
  2v9j-assembly1_A  TM=3.972E-01  e=3.875E-01  Rattus norvegicus
  4rer-assembly1_A  TM=4.212E-01  e=1.214E+00  Homo sapiens
  5t5t-assembly1_A  TM=3.809E-01  e=1.565E+00  Rattus norvegicus
  6c9h-assembly1_A  TM=4.035E-01  e=3.352E+00  Homo sapiens